Protein AF-A0A2M7RU56-F1 (afdb_monomer_lite)

Radius of gyration: 19.32 Å; chains: 1; bounding box: 40×43×47 Å

Structure (mmCIF, N/CA/C/O backbone):
data_AF-A0A2M7RU56-F1
#
_entry.id   AF-A0A2M7RU56-F1
#
loop_
_atom_site.group_PDB
_atom_site.id
_atom_site.type_symbol
_atom_site.label_atom_id
_atom_site.label_alt_id
_atom_site.label_comp_id
_atom_site.label_asym_id
_atom_site.label_entity_id
_atom_site.label_seq_id
_atom_site.pdbx_PDB_ins_code
_atom_site.Cartn_x
_atom_site.Cartn_y
_atom_site.Cartn_z
_atom_site.occupancy
_atom_site.B_iso_or_equiv
_atom_site.auth_seq_id
_atom_site.auth_comp_id
_atom_site.auth_asym_id
_atom_site.auth_atom_id
_atom_site.pdbx_PDB_model_num
ATOM 1 N N . MET A 1 1 ? 9.074 -13.055 -22.841 1.00 44.94 1 MET A N 1
ATOM 2 C CA . MET A 1 1 ? 8.765 -13.008 -21.398 1.00 44.94 1 MET A CA 1
ATOM 3 C C . MET A 1 1 ? 9.722 -12.004 -20.782 1.00 44.94 1 MET A C 1
ATOM 5 O O . MET A 1 1 ? 10.920 -12.218 -20.888 1.00 44.94 1 MET A O 1
ATOM 9 N N . GLN A 1 2 ? 9.215 -10.876 -20.283 1.00 55.62 2 GLN A N 1
ATOM 10 C CA . GLN A 1 2 ? 10.008 -9.917 -19.504 1.00 55.62 2 GLN A CA 1
ATOM 11 C C . GLN A 1 2 ? 10.143 -10.497 -18.093 1.00 55.62 2 GLN A C 1
ATOM 13 O O . GLN A 1 2 ? 9.129 -10.788 -17.461 1.00 55.62 2 GLN A O 1
ATOM 18 N N . ALA A 1 3 ? 11.370 -10.756 -17.646 1.00 59.53 3 ALA A N 1
ATOM 19 C CA . ALA A 1 3 ? 11.637 -11.256 -16.302 1.00 59.53 3 ALA A CA 1
ATOM 20 C C . ALA A 1 3 ? 12.031 -10.074 -15.414 1.00 59.53 3 ALA A C 1
ATOM 22 O O . ALA A 1 3 ? 12.935 -9.319 -15.758 1.00 59.53 3 ALA A O 1
ATOM 23 N N . ASN A 1 4 ? 11.358 -9.881 -14.283 1.00 69.38 4 ASN A N 1
ATOM 24 C CA . ASN A 1 4 ? 11.709 -8.802 -13.360 1.00 69.38 4 ASN A CA 1
ATOM 25 C C . ASN A 1 4 ? 13.055 -9.117 -12.695 1.00 69.38 4 ASN A C 1
ATOM 27 O O . ASN A 1 4 ? 13.206 -10.180 -12.096 1.00 69.38 4 ASN A O 1
ATOM 31 N N . LYS A 1 5 ? 14.029 -8.207 -12.812 1.00 84.06 5 LYS A N 1
ATOM 32 C CA . LYS A 1 5 ? 15.376 -8.378 -12.250 1.00 84.06 5 LYS A CA 1
ATOM 33 C C . LYS A 1 5 ? 15.412 -7.955 -10.789 1.00 84.06 5 LYS A C 1
ATOM 35 O O . LYS A 1 5 ? 15.902 -8.689 -9.939 1.00 84.06 5 LYS A O 1
ATOM 40 N N . TRP A 1 6 ? 14.885 -6.766 -10.508 1.00 87.44 6 TRP A N 1
ATOM 41 C CA . TRP A 1 6 ? 14.794 -6.221 -9.159 1.00 87.44 6 TRP A CA 1
ATOM 42 C C . TRP A 1 6 ? 13.640 -5.220 -9.046 1.00 87.44 6 TRP A C 1
ATOM 44 O O . TRP A 1 6 ? 13.242 -4.592 -10.027 1.00 87.44 6 TRP A O 1
ATOM 54 N N . LEU A 1 7 ? 13.113 -5.072 -7.832 1.00 89.69 7 LEU A N 1
ATOM 55 C CA . LEU A 1 7 ? 12.090 -4.100 -7.455 1.00 89.69 7 LEU A CA 1
ATOM 56 C C . LEU A 1 7 ? 12.510 -3.485 -6.120 1.00 89.69 7 LEU A C 1
ATOM 58 O O . LEU A 1 7 ? 12.740 -4.213 -5.158 1.00 89.69 7 LEU A O 1
ATOM 62 N N . ASN A 1 8 ? 12.599 -2.161 -6.065 1.00 91.81 8 ASN A N 1
ATOM 63 C CA . ASN A 1 8 ? 12.857 -1.417 -4.839 1.00 91.81 8 ASN A CA 1
ATOM 64 C C . ASN A 1 8 ? 11.657 -0.526 -4.542 1.00 91.81 8 ASN A C 1
ATOM 66 O O . ASN A 1 8 ? 11.224 0.236 -5.405 1.00 91.81 8 ASN A O 1
ATOM 70 N N . THR A 1 9 ? 11.137 -0.612 -3.321 1.00 93.12 9 THR A N 1
ATOM 71 C CA . THR A 1 9 ? 9.996 0.188 -2.869 1.00 93.12 9 THR A CA 1
ATOM 72 C C . THR A 1 9 ? 10.252 0.740 -1.478 1.00 93.12 9 THR A C 1
ATOM 74 O O . THR A 1 9 ? 10.726 0.015 -0.604 1.00 93.12 9 THR A O 1
ATOM 77 N N . LEU A 1 10 ? 9.874 1.991 -1.259 1.00 94.38 10 LEU A N 1
ATOM 78 C CA . LEU A 1 10 ? 9.843 2.652 0.034 1.00 94.38 10 LEU A CA 1
ATOM 79 C C . LEU A 1 10 ? 8.395 3.045 0.329 1.00 94.38 10 LEU A C 1
ATOM 81 O O . LEU A 1 10 ? 7.773 3.728 -0.478 1.00 94.38 10 LEU A O 1
ATOM 85 N N . ASN A 1 11 ? 7.877 2.623 1.480 1.00 94.19 11 ASN A N 1
ATOM 86 C CA . ASN A 1 11 ? 6.541 2.988 1.946 1.00 94.19 11 ASN A CA 1
ATOM 87 C C . ASN A 1 11 ? 6.696 3.665 3.307 1.00 94.19 11 ASN A C 1
ATOM 89 O O . ASN A 1 11 ? 7.337 3.113 4.204 1.00 94.19 11 ASN A O 1
ATOM 93 N N . VAL A 1 12 ? 6.144 4.865 3.445 1.00 95.50 12 VAL A N 1
ATOM 94 C CA . VAL A 1 12 ? 6.185 5.658 4.674 1.00 95.50 12 VAL A CA 1
ATOM 95 C C . VAL A 1 12 ? 4.763 6.043 5.037 1.00 95.50 12 VAL A C 1
ATOM 97 O O . VAL A 1 12 ? 4.042 6.602 4.218 1.00 95.50 12 VAL A O 1
ATOM 100 N N . GLU A 1 13 ? 4.370 5.786 6.279 1.00 94.19 13 GLU A N 1
ATOM 101 C CA . GLU A 1 13 ? 3.058 6.155 6.801 1.00 94.19 13 GLU A CA 1
ATOM 102 C C . GLU A 1 13 ? 3.215 6.816 8.172 1.00 94.19 13 GLU A C 1
ATOM 104 O O . GLU A 1 13 ? 3.975 6.344 9.019 1.00 94.19 13 GLU A O 1
ATOM 109 N N . SER A 1 14 ? 2.503 7.921 8.395 1.00 94.31 14 SER A N 1
ATOM 110 C CA . SER A 1 14 ? 2.499 8.645 9.664 1.00 94.31 14 SER A CA 1
ATOM 111 C C . SER A 1 14 ? 1.081 9.008 10.087 1.00 94.31 14 SER A C 1
ATOM 113 O O . SER A 1 14 ? 0.263 9.429 9.271 1.00 94.31 14 SER A O 1
ATOM 115 N N . ASN A 1 15 ? 0.784 8.883 11.379 1.00 92.94 15 ASN A N 1
ATOM 116 C CA . ASN A 1 15 ? -0.499 9.311 11.932 1.00 92.94 15 ASN A CA 1
ATOM 117 C C . ASN A 1 15 ? -0.498 10.836 12.073 1.00 92.94 15 ASN A C 1
ATOM 119 O O . ASN A 1 15 ? 0.388 11.390 12.717 1.00 92.94 15 ASN A O 1
ATOM 123 N N . LEU A 1 16 ? -1.488 11.509 11.485 1.00 83.12 16 LEU A N 1
ATOM 124 C CA . LEU A 1 16 ? -1.550 12.973 11.493 1.00 83.12 16 LEU A CA 1
ATOM 125 C C . LEU A 1 16 ? -1.974 13.505 12.866 1.00 83.12 16 LEU A C 1
ATOM 127 O O . LEU A 1 16 ? -1.219 14.202 13.535 1.00 83.12 16 LEU A O 1
ATOM 131 N N . PHE A 1 17 ? -3.194 13.160 13.283 1.00 79.81 17 PHE A N 1
ATOM 132 C CA . PHE A 1 17 ? -3.804 13.679 14.515 1.00 79.81 17 PHE A CA 1
ATOM 133 C C . PHE A 1 17 ? -4.396 12.578 15.401 1.00 79.81 17 PHE A C 1
ATOM 135 O O . PHE A 1 17 ? -4.425 12.705 16.621 1.00 79.81 17 PHE A O 1
ATOM 142 N N . SER A 1 18 ? -4.874 11.485 14.805 1.00 84.38 18 SER A N 1
ATOM 143 C CA . SER A 1 18 ? -5.507 10.364 15.501 1.00 84.38 18 SER A CA 1
ATOM 144 C C . SER A 1 18 ? -5.092 9.055 14.844 1.00 84.38 18 SER A C 1
ATOM 146 O O . SER A 1 18 ? -4.725 9.044 13.672 1.00 84.38 18 SER A O 1
ATOM 148 N N . LYS A 1 19 ? -5.234 7.933 15.559 1.00 86.44 19 LYS A N 1
ATOM 149 C CA . LYS A 1 19 ? -5.051 6.585 14.992 1.00 86.44 19 LYS A CA 1
ATOM 150 C C . LYS A 1 19 ? -6.017 6.269 13.842 1.00 86.44 19 LYS A C 1
ATOM 152 O O . LYS A 1 19 ? -5.843 5.258 13.182 1.00 86.44 19 LYS A O 1
ATOM 157 N N . HIS A 1 20 ? -7.025 7.110 13.622 1.00 91.06 20 HIS A N 1
ATOM 158 C CA . HIS A 1 20 ? -8.007 6.960 12.552 1.00 91.06 20 HIS A CA 1
ATOM 159 C C . HIS A 1 20 ? -7.593 7.658 11.253 1.00 91.06 20 HIS A C 1
ATOM 161 O O . HIS A 1 20 ? -8.169 7.355 10.217 1.00 91.06 20 HIS A O 1
ATOM 167 N N . LEU A 1 21 ? -6.636 8.594 11.284 1.00 93.19 21 LEU A N 1
ATOM 168 C CA . LEU A 1 21 ? -6.237 9.362 10.104 1.00 93.19 21 LEU A CA 1
ATOM 169 C C . LEU A 1 21 ? -4.716 9.406 9.968 1.00 93.19 21 LEU A C 1
ATOM 171 O O . LEU A 1 21 ? -4.017 9.979 10.811 1.00 93.19 21 LEU A O 1
ATOM 175 N N . SER A 1 22 ? -4.229 8.872 8.856 1.00 94.69 22 SER A N 1
ATOM 176 C CA . SER A 1 22 ? -2.806 8.776 8.550 1.00 94.69 22 SER A CA 1
ATOM 177 C C . SER A 1 22 ? -2.513 9.388 7.182 1.00 94.69 22 SER A C 1
ATOM 179 O O . SER A 1 22 ? -3.373 9.435 6.307 1.00 94.69 22 SER A O 1
ATOM 181 N N . LEU A 1 23 ? -1.299 9.888 7.004 1.00 95.25 23 LEU A N 1
ATOM 182 C CA . LEU A 1 23 ? -0.743 10.285 5.718 1.00 95.25 23 LEU A CA 1
ATOM 183 C C . LEU A 1 23 ? 0.223 9.190 5.274 1.00 95.25 23 LEU A C 1
ATOM 185 O O . LEU A 1 23 ? 1.039 8.743 6.080 1.00 95.25 23 LEU A O 1
ATOM 189 N N . TYR A 1 24 ? 0.152 8.790 4.009 1.00 95.19 24 TYR A N 1
ATOM 190 C CA . TYR A 1 24 ? 1.044 7.789 3.441 1.00 95.19 24 TYR A CA 1
ATOM 191 C C . TYR A 1 24 ? 1.726 8.307 2.173 1.00 95.19 24 TYR A C 1
ATOM 193 O O . TYR A 1 24 ? 1.173 9.121 1.425 1.00 95.19 24 TYR A O 1
ATOM 201 N N . ALA A 1 25 ? 2.937 7.817 1.941 1.00 94.81 25 ALA A N 1
ATOM 202 C CA . ALA A 1 25 ? 3.726 8.060 0.752 1.00 94.81 25 ALA A CA 1
ATOM 203 C C . ALA A 1 25 ? 4.465 6.776 0.360 1.00 94.81 25 ALA A C 1
ATOM 205 O O . ALA A 1 25 ? 5.304 6.270 1.108 1.00 94.81 25 ALA A O 1
ATOM 206 N N . ASP A 1 26 ? 4.171 6.299 -0.842 1.00 93.31 26 ASP A N 1
ATOM 207 C CA . ASP A 1 26 ? 4.754 5.113 -1.447 1.00 93.31 26 ASP A CA 1
ATOM 208 C C . ASP A 1 26 ? 5.563 5.537 -2.667 1.00 93.31 26 ASP A C 1
ATOM 210 O O . ASP A 1 26 ? 5.142 6.379 -3.466 1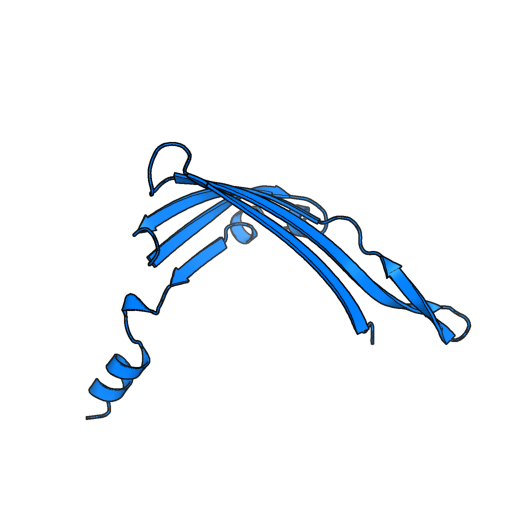.00 93.31 26 ASP A O 1
ATOM 214 N N . VAL A 1 27 ? 6.731 4.938 -2.828 1.00 93.38 27 VAL A N 1
ATOM 215 C CA . VAL A 1 27 ? 7.662 5.238 -3.905 1.00 93.38 27 VAL A CA 1
ATOM 216 C C . VAL A 1 27 ? 8.336 3.947 -4.350 1.00 93.38 27 VAL A C 1
ATOM 218 O O . VAL A 1 27 ? 8.739 3.141 -3.517 1.00 93.38 27 VAL A O 1
ATOM 221 N N . GLY A 1 28 ? 8.485 3.733 -5.655 1.00 91.50 28 GLY A N 1
ATOM 222 C CA . GLY A 1 28 ? 9.031 2.499 -6.196 1.00 91.50 28 GLY A CA 1
ATOM 223 C C . GLY A 1 28 ? 9.723 2.650 -7.543 1.00 91.50 28 GLY A C 1
ATOM 224 O O . GLY A 1 28 ? 9.394 3.505 -8.361 1.00 91.50 28 GLY A O 1
ATOM 225 N N . MET A 1 29 ? 10.689 1.769 -7.775 1.00 90.12 29 MET A N 1
ATOM 226 C CA . MET A 1 29 ? 11.395 1.609 -9.040 1.00 90.12 29 MET A CA 1
ATOM 227 C C . MET A 1 29 ? 11.636 0.124 -9.299 1.00 90.12 29 MET A C 1
ATOM 229 O O . MET A 1 29 ? 11.962 -0.634 -8.384 1.00 90.12 29 MET A O 1
ATOM 233 N N . ALA A 1 30 ? 11.492 -0.294 -10.549 1.00 88.19 30 ALA A N 1
ATOM 234 C CA . ALA A 1 30 ? 11.689 -1.678 -10.958 1.00 88.19 30 ALA A CA 1
ATOM 235 C C . ALA A 1 30 ? 12.627 -1.742 -12.159 1.00 88.19 30 ALA A C 1
ATOM 237 O O . ALA A 1 30 ? 12.608 -0.848 -12.999 1.00 88.19 30 ALA A O 1
ATOM 238 N N . ALA A 1 31 ? 13.402 -2.813 -12.278 1.00 85.25 31 ALA A N 1
ATOM 239 C CA . ALA A 1 31 ? 14.081 -3.151 -13.519 1.00 85.25 31 ALA A CA 1
ATOM 240 C C . ALA A 1 31 ? 13.582 -4.487 -14.046 1.00 85.25 31 ALA A C 1
ATOM 242 O O . ALA A 1 31 ? 13.402 -5.458 -13.304 1.00 85.25 31 ALA A O 1
ATOM 243 N N . THR A 1 32 ? 13.398 -4.537 -15.356 1.00 82.50 32 THR A N 1
ATOM 244 C CA . THR A 1 32 ? 12.983 -5.728 -16.076 1.00 82.50 32 THR A CA 1
ATOM 245 C C . THR A 1 32 ? 14.037 -6.109 -17.104 1.00 82.50 32 THR A C 1
ATOM 247 O O . THR A 1 32 ? 14.706 -5.253 -17.684 1.00 82.50 32 THR A O 1
ATOM 250 N N . ILE A 1 33 ? 14.203 -7.407 -17.320 1.00 81.31 33 ILE A N 1
ATOM 251 C CA . ILE A 1 33 ? 15.066 -7.951 -18.358 1.00 81.31 33 ILE A CA 1
ATOM 252 C C . ILE A 1 33 ? 14.273 -7.904 -19.657 1.00 81.31 33 ILE A C 1
ATOM 254 O O . ILE A 1 33 ? 13.244 -8.571 -19.811 1.00 81.31 33 ILE A O 1
ATOM 258 N N . SER A 1 34 ? 14.755 -7.095 -20.592 1.00 76.00 34 SER A N 1
ATOM 259 C CA . SER A 1 34 ? 14.252 -7.026 -21.960 1.00 76.00 34 SER A CA 1
ATOM 260 C C . SER A 1 34 ? 15.262 -7.670 -22.907 1.00 76.00 34 SER A C 1
ATOM 262 O O . SER A 1 34 ? 16.437 -7.791 -22.581 1.00 76.00 34 SER A O 1
ATOM 264 N N . ARG A 1 35 ? 14.812 -8.116 -24.082 1.00 77.19 35 ARG A N 1
ATOM 265 C CA . ARG A 1 35 ? 15.718 -8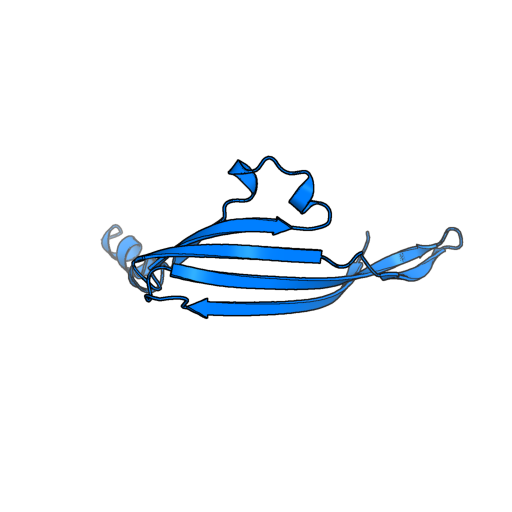.551 -25.152 1.00 77.19 35 ARG A CA 1
ATOM 266 C C . ARG A 1 35 ? 15.811 -7.445 -26.187 1.00 77.19 35 ARG A C 1
ATOM 268 O O . ARG A 1 35 ? 14.775 -6.936 -26.611 1.00 77.19 35 ARG A O 1
ATOM 275 N N . ASP A 1 36 ? 17.027 -7.081 -26.563 1.00 76.69 36 ASP A N 1
ATOM 276 C CA . ASP A 1 36 ? 17.262 -6.155 -27.669 1.00 76.69 36 ASP A CA 1
ATOM 277 C C . ASP A 1 36 ? 16.978 -6.836 -29.026 1.00 76.69 36 ASP A C 1
ATOM 279 O O . ASP A 1 36 ? 16.829 -8.060 -29.099 1.00 76.69 36 ASP A O 1
ATOM 283 N N . PHE A 1 37 ? 16.937 -6.069 -30.120 1.00 76.56 37 PHE A N 1
ATOM 284 C CA . PHE A 1 37 ? 16.739 -6.558 -31.493 1.00 76.56 37 PHE A CA 1
ATOM 285 C C . PHE A 1 37 ? 17.759 -7.633 -31.911 1.00 76.56 37 PHE A C 1
ATOM 287 O O . PHE A 1 37 ? 17.467 -8.458 -32.773 1.00 76.56 37 PHE A O 1
ATOM 294 N N . LEU A 1 38 ? 18.935 -7.652 -31.275 1.00 80.25 38 LEU A N 1
ATOM 295 C CA . LEU A 1 38 ? 20.003 -8.638 -31.477 1.00 80.25 38 LEU A CA 1
ATOM 296 C C . LEU A 1 38 ? 19.890 -9.875 -30.564 1.00 80.25 38 LEU A C 1
ATOM 298 O O . LEU A 1 38 ? 20.756 -10.743 -30.595 1.00 80.25 38 LEU A O 1
ATOM 302 N N . GLY A 1 39 ? 18.845 -9.968 -29.737 1.00 77.31 39 GLY A N 1
ATOM 303 C CA . GLY A 1 39 ? 18.597 -11.099 -28.838 1.00 77.31 39 GLY A CA 1
ATOM 304 C C . GLY A 1 39 ? 19.366 -11.068 -27.512 1.00 77.31 39 GLY A C 1
ATOM 305 O O . GLY A 1 39 ? 19.177 -11.970 -26.697 1.00 77.31 39 GLY A O 1
ATOM 306 N N . ASN A 1 40 ? 20.182 -10.038 -27.269 1.00 79.75 40 ASN A N 1
ATOM 307 C CA . ASN A 1 40 ? 20.916 -9.853 -26.015 1.00 79.75 40 ASN A CA 1
ATOM 308 C C . ASN A 1 40 ? 19.981 -9.408 -24.883 1.00 79.75 40 ASN A C 1
ATOM 310 O O . ASN A 1 40 ? 19.078 -8.597 -25.102 1.00 79.75 40 ASN A O 1
ATOM 314 N N . GLU A 1 41 ? 20.219 -9.909 -23.672 1.00 77.81 41 GLU A N 1
ATOM 315 C CA . GLU A 1 41 ? 19.511 -9.456 -22.474 1.00 77.81 41 GLU A CA 1
ATOM 316 C C . GLU A 1 41 ? 20.017 -8.075 -22.057 1.00 77.81 41 GLU A C 1
ATOM 318 O O . GLU A 1 41 ? 21.207 -7.872 -21.821 1.00 77.81 41 GLU A O 1
ATOM 323 N N . VAL A 1 42 ? 19.097 -7.119 -21.984 1.00 80.06 42 VAL A N 1
ATOM 324 C CA . VAL A 1 42 ? 19.354 -5.739 -21.585 1.00 80.06 42 VAL A CA 1
ATOM 325 C C . VAL A 1 42 ? 18.465 -5.370 -20.407 1.00 80.06 42 VAL A C 1
ATOM 327 O O . VAL A 1 42 ? 17.269 -5.676 -20.370 1.00 80.06 42 VAL A O 1
ATOM 330 N N . ASP A 1 43 ? 19.063 -4.692 -19.435 1.00 77.62 43 ASP A N 1
ATOM 331 C CA . ASP A 1 43 ? 18.342 -4.180 -18.280 1.00 77.62 43 ASP A CA 1
ATOM 332 C C . ASP A 1 43 ? 17.541 -2.944 -18.694 1.00 77.62 43 ASP A C 1
ATOM 334 O O . ASP A 1 43 ? 18.105 -1.919 -19.081 1.00 77.62 43 ASP A O 1
ATOM 338 N N . LYS A 1 44 ? 16.216 -3.022 -18.587 1.00 79.81 44 LYS A N 1
ATOM 339 C CA . LYS A 1 44 ? 15.322 -1.883 -18.778 1.00 79.81 44 LYS A CA 1
ATOM 340 C C . LYS A 1 44 ? 14.815 -1.417 -17.419 1.00 79.81 44 LYS A C 1
ATOM 342 O O . LYS A 1 44 ? 14.091 -2.142 -16.738 1.00 79.81 44 LYS A O 1
ATOM 347 N N . ILE A 1 45 ? 15.196 -0.205 -17.028 1.00 80.19 45 ILE A N 1
ATOM 348 C CA . ILE A 1 45 ? 14.708 0.436 -15.804 1.00 80.19 45 ILE A CA 1
ATOM 349 C C . ILE A 1 45 ? 13.328 1.038 -16.101 1.00 80.19 45 ILE A C 1
ATOM 351 O O . ILE A 1 45 ? 13.149 1.725 -17.105 1.00 80.19 45 ILE A O 1
ATOM 355 N N . SER A 1 46 ? 12.349 0.727 -15.257 1.00 79.56 46 SER A N 1
ATOM 356 C CA . SER A 1 46 ? 11.010 1.317 -15.275 1.00 79.56 46 SER A CA 1
ATOM 357 C C . SER A 1 46 ? 11.057 2.758 -14.785 1.00 79.56 46 SER A C 1
ATOM 359 O O . SER A 1 46 ? 11.858 3.098 -13.911 1.00 79.56 46 SER A O 1
ATOM 361 N N . ASP A 1 47 ? 10.123 3.571 -15.272 1.00 82.19 47 ASP A N 1
ATOM 362 C CA . ASP A 1 47 ? 9.875 4.893 -14.712 1.00 82.19 47 ASP A CA 1
ATOM 363 C C . ASP A 1 47 ? 9.555 4.805 -13.217 1.00 82.19 47 ASP A C 1
ATOM 365 O O . ASP A 1 47 ? 9.003 3.816 -12.719 1.00 82.19 47 ASP A O 1
ATOM 369 N N . PHE A 1 48 ? 9.919 5.868 -12.506 1.00 86.19 48 PHE A N 1
ATOM 370 C CA . PHE A 1 48 ? 9.710 5.985 -11.074 1.00 86.19 48 PHE A CA 1
ATOM 371 C C . PHE A 1 48 ? 8.215 6.102 -10.751 1.00 86.19 48 PHE A C 1
ATOM 373 O O . PHE A 1 48 ? 7.525 7.032 -11.188 1.00 86.19 48 PHE A O 1
ATOM 380 N N . ALA A 1 49 ? 7.717 5.162 -9.955 1.00 89.75 49 ALA A N 1
ATOM 381 C CA . ALA A 1 49 ? 6.346 5.140 -9.480 1.00 89.75 49 ALA A CA 1
ATOM 382 C C . ALA A 1 49 ? 6.264 5.813 -8.106 1.00 89.75 49 ALA A C 1
ATOM 384 O O . ALA A 1 49 ? 7.059 5.516 -7.219 1.00 89.75 49 ALA A O 1
ATOM 385 N N . TYR A 1 50 ? 5.297 6.699 -7.902 1.00 91.50 50 TYR A N 1
ATOM 386 C CA . TYR A 1 50 ? 4.977 7.236 -6.584 1.00 91.50 50 TYR A CA 1
ATOM 387 C C . TYR A 1 50 ? 3.468 7.306 -6.376 1.00 91.50 50 TYR A C 1
ATOM 389 O O . TYR A 1 50 ? 2.693 7.399 -7.330 1.00 91.50 50 TYR A O 1
ATOM 397 N N . ASN A 1 51 ? 3.058 7.278 -5.115 1.00 92.94 51 ASN A N 1
ATOM 398 C CA . ASN A 1 51 ? 1.680 7.418 -4.679 1.00 92.94 51 ASN A CA 1
ATOM 399 C C . ASN A 1 51 ? 1.658 8.093 -3.308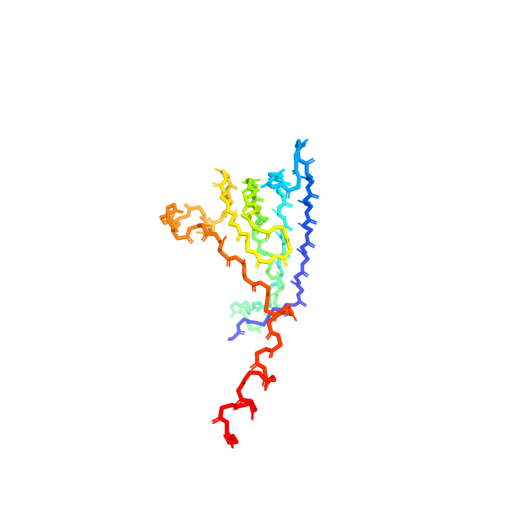 1.00 92.94 51 ASN A C 1
ATOM 401 O O . ASN A 1 51 ? 2.323 7.641 -2.387 1.00 92.94 51 ASN A O 1
ATOM 405 N N . VAL A 1 52 ? 0.896 9.167 -3.159 1.00 94.56 52 VAL A N 1
ATOM 406 C CA . VAL A 1 52 ? 0.774 9.904 -1.897 1.00 94.56 52 VAL A CA 1
ATOM 407 C C . VAL A 1 52 ? -0.696 10.131 -1.617 1.00 94.56 52 VAL A C 1
ATOM 409 O O . VAL A 1 52 ? -1.456 10.509 -2.514 1.00 94.56 52 VAL A O 1
ATOM 412 N N . GLY A 1 53 ? -1.106 9.932 -0.371 1.00 94.94 53 GLY A N 1
ATOM 413 C CA . GLY A 1 53 ? -2.499 10.087 0.009 1.00 94.94 53 GLY A CA 1
ATOM 414 C C . GLY A 1 53 ? -2.736 10.019 1.504 1.00 94.94 53 GLY A C 1
ATOM 415 O O . GLY A 1 53 ? -1.810 10.061 2.311 1.00 94.94 53 GLY A O 1
ATOM 416 N N . ILE A 1 54 ? -4.009 9.916 1.861 1.00 95.19 54 ILE A N 1
ATOM 417 C CA . ILE A 1 54 ? -4.457 9.766 3.243 1.00 95.19 54 ILE A CA 1
ATOM 418 C C . ILE A 1 54 ? -5.069 8.386 3.449 1.00 95.19 54 ILE A C 1
ATOM 420 O O . ILE A 1 54 ? -5.686 7.829 2.544 1.00 95.19 54 ILE A O 1
ATOM 424 N N . ALA A 1 55 ? -4.929 7.846 4.649 1.00 95.00 55 ALA A N 1
ATOM 425 C CA . ALA A 1 55 ? -5.574 6.617 5.071 1.00 95.00 55 ALA A CA 1
ATOM 426 C C . ALA A 1 55 ? -6.566 6.921 6.194 1.00 95.00 55 ALA A C 1
ATOM 428 O O . ALA A 1 55 ? -6.223 7.570 7.183 1.00 95.00 55 ALA A O 1
ATOM 429 N N . LEU A 1 56 ? -7.797 6.446 6.029 1.00 94.75 56 LEU A N 1
ATOM 430 C CA . LEU A 1 56 ? -8.839 6.456 7.042 1.00 94.75 56 LEU A CA 1
ATOM 431 C C . LEU A 1 56 ? -8.958 5.053 7.638 1.00 94.75 56 LEU A C 1
ATOM 433 O O . LEU A 1 56 ? -9.390 4.113 6.972 1.00 94.75 56 LEU A O 1
ATOM 437 N N . LYS A 1 57 ? -8.602 4.917 8.910 1.00 94.06 57 LYS A N 1
ATOM 438 C CA . LYS A 1 57 ? -8.690 3.665 9.661 1.00 94.06 57 LYS A CA 1
ATOM 439 C C . LYS A 1 57 ? -9.990 3.671 10.447 1.00 94.06 57 LYS A C 1
ATOM 441 O O . LYS A 1 57 ? -10.069 4.271 11.516 1.00 94.06 57 LYS A O 1
ATOM 446 N N . ILE A 1 58 ? -11.024 3.049 9.881 1.00 91.62 58 ILE A N 1
ATOM 447 C CA . ILE A 1 58 ? -12.356 2.962 10.499 1.00 91.62 58 ILE A CA 1
ATOM 448 C C . ILE A 1 58 ? -12.256 2.187 11.813 1.00 91.62 58 ILE A C 1
ATOM 450 O O . ILE A 1 58 ? -12.746 2.629 12.847 1.00 91.62 58 ILE A O 1
ATOM 454 N N . PHE A 1 59 ? -11.550 1.059 11.759 1.00 89.94 59 PHE A N 1
ATOM 455 C CA . PHE A 1 59 ? -11.120 0.298 12.919 1.00 89.94 59 PHE A CA 1
ATOM 456 C C . PHE A 1 59 ? -9.609 0.107 12.781 1.00 89.94 59 PHE A C 1
ATOM 458 O O . PHE A 1 59 ? -9.199 -0.652 11.896 1.00 89.94 59 PHE A O 1
ATOM 465 N N . PRO A 1 60 ? -8.786 0.811 13.582 1.00 85.19 60 PRO A N 1
ATOM 466 C CA . PRO A 1 60 ? -7.331 0.705 13.507 1.00 85.19 60 PRO A CA 1
ATOM 467 C C . PRO A 1 60 ? -6.871 -0.754 13.495 1.00 85.19 60 PRO A C 1
ATOM 469 O O . PRO A 1 60 ? -7.377 -1.559 14.277 1.00 85.19 60 PRO A O 1
ATOM 472 N N . ASP A 1 61 ? -5.956 -1.091 12.585 1.00 85.81 61 ASP A N 1
ATOM 473 C CA . ASP A 1 61 ? -5.394 -2.433 12.398 1.00 85.81 61 ASP A CA 1
ATOM 474 C C . ASP A 1 61 ? -6.390 -3.517 11.933 1.00 85.81 61 ASP A C 1
ATOM 476 O O . ASP A 1 61 ? -5.999 -4.681 11.807 1.00 85.81 61 ASP A O 1
ATOM 480 N N . PHE A 1 62 ? -7.654 -3.168 11.652 1.00 89.38 62 PHE A N 1
ATOM 481 C CA . PHE A 1 62 ? -8.691 -4.087 11.168 1.00 89.38 62 PHE A CA 1
ATOM 482 C C . PHE A 1 62 ? -9.248 -3.694 9.800 1.00 89.38 62 PHE A C 1
ATOM 484 O O . PHE A 1 62 ? -9.207 -4.507 8.877 1.00 89.38 62 PHE A O 1
ATOM 491 N N . PHE A 1 63 ? -9.770 -2.472 9.668 1.00 92.81 63 PHE A N 1
ATOM 492 C CA . PHE A 1 63 ? -10.393 -1.986 8.440 1.00 92.81 63 PHE A CA 1
ATOM 493 C C . PHE A 1 63 ? -9.909 -0.579 8.105 1.00 92.81 63 PHE A C 1
ATOM 495 O O . PHE A 1 63 ? -10.213 0.391 8.810 1.00 92.81 63 PHE A O 1
ATOM 502 N N . GLU A 1 64 ? -9.161 -0.487 7.010 1.00 94.56 64 GLU A N 1
ATOM 503 C CA . GLU A 1 64 ? -8.458 0.721 6.593 1.00 94.56 64 GLU A CA 1
ATOM 504 C C . GLU A 1 64 ? -8.754 1.030 5.124 1.00 94.56 64 GLU A C 1
ATOM 506 O O . GLU A 1 64 ? -8.802 0.137 4.275 1.00 94.56 64 GLU A O 1
ATOM 511 N N . ILE A 1 65 ? -8.976 2.308 4.826 1.00 95.56 65 ILE A N 1
ATOM 512 C CA . ILE A 1 65 ? -9.314 2.799 3.491 1.00 95.56 65 ILE A CA 1
ATOM 513 C C . ILE A 1 65 ? -8.296 3.864 3.098 1.00 95.56 65 ILE A C 1
ATOM 515 O O . ILE A 1 65 ? -8.176 4.891 3.761 1.00 95.56 65 ILE A O 1
ATOM 519 N N . TYR A 1 66 ? -7.575 3.631 2.009 1.00 94.94 66 TYR A N 1
ATOM 520 C CA . TYR A 1 66 ? -6.532 4.512 1.500 1.00 94.94 66 TYR A CA 1
ATOM 521 C C . TYR A 1 66 ? -7.059 5.302 0.301 1.00 94.94 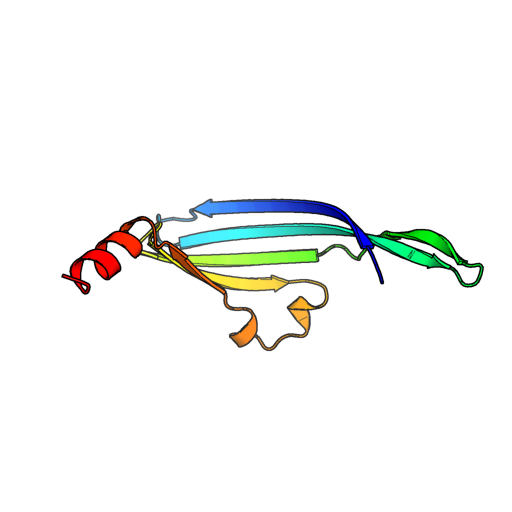66 TYR A C 1
ATOM 523 O O . TYR A 1 66 ? -7.482 4.727 -0.706 1.00 94.94 66 TYR A O 1
ATOM 531 N N . PHE A 1 67 ? -7.003 6.625 0.415 1.00 94.94 67 PHE A N 1
ATOM 532 C CA . PHE A 1 67 ? -7.420 7.583 -0.598 1.00 94.94 67 PHE A CA 1
ATOM 533 C C . PHE A 1 67 ? -6.185 8.260 -1.203 1.00 94.94 67 PHE A C 1
ATOM 535 O O . PHE A 1 67 ? -5.580 9.126 -0.556 1.00 94.94 67 PHE A O 1
ATOM 542 N N . PRO A 1 68 ? -5.800 7.904 -2.437 1.00 93.25 68 PRO A N 1
ATOM 543 C CA . PRO A 1 68 ? -4.694 8.561 -3.113 1.00 93.25 68 PRO A CA 1
ATOM 544 C C . PRO A 1 68 ? -5.068 9.990 -3.488 1.00 93.25 68 PRO A C 1
ATOM 546 O O . PRO A 1 68 ? -6.157 10.252 -3.995 1.00 93.25 68 PRO A O 1
ATOM 549 N N . ILE A 1 69 ? -4.146 10.915 -3.242 1.00 92.19 69 ILE A N 1
ATOM 550 C CA . ILE A 1 69 ? -4.248 12.320 -3.645 1.00 92.19 69 ILE A CA 1
ATOM 551 C C . ILE A 1 69 ? -3.499 12.518 -4.962 1.00 92.19 69 ILE A C 1
ATOM 553 O O . ILE A 1 69 ? -4.022 13.128 -5.891 1.00 92.19 69 ILE A O 1
ATOM 557 N N . THR A 1 70 ? -2.283 11.977 -5.061 1.00 89.31 70 THR A N 1
ATOM 558 C CA . THR A 1 70 ? -1.467 12.039 -6.276 1.00 89.31 70 THR A CA 1
ATOM 559 C C . THR A 1 70 ? -0.736 10.725 -6.509 1.00 89.31 70 THR A C 1
ATOM 561 O O . THR A 1 70 ? -0.331 10.050 -5.567 1.00 89.31 70 THR A O 1
ATOM 564 N N . SER A 1 71 ? -0.580 10.353 -7.776 1.00 88.94 71 SER A N 1
ATOM 565 C CA . SER A 1 71 ? 0.091 9.120 -8.192 1.00 88.94 71 SER A CA 1
ATOM 566 C C . SER A 1 71 ? 0.732 9.310 -9.564 1.00 88.94 71 SER A C 1
ATOM 568 O O . SER A 1 71 ? 0.244 10.119 -10.357 1.00 88.94 71 SER A O 1
ATOM 570 N N . SER A 1 72 ? 1.802 8.575 -9.858 1.00 87.81 72 SE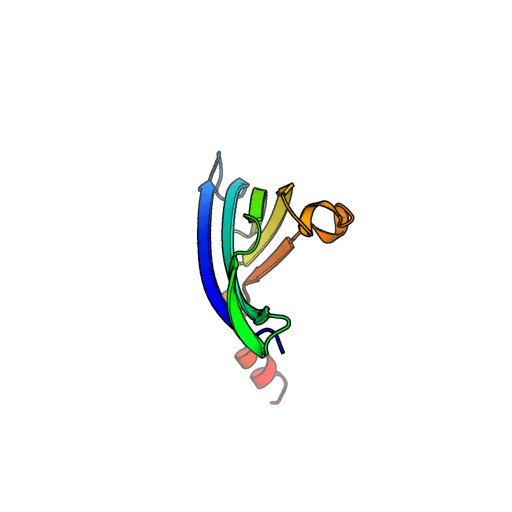R A N 1
ATOM 571 C CA . SER A 1 72 ? 2.469 8.606 -11.164 1.00 87.81 72 SER A CA 1
ATOM 572 C C . SER A 1 72 ? 2.223 7.354 -12.005 1.00 87.81 72 SER A C 1
ATOM 574 O O . SER A 1 72 ? 1.629 6.372 -11.557 1.00 87.81 72 SER A O 1
ATOM 576 N N . GLY A 1 73 ? 2.684 7.410 -13.258 1.00 81.06 73 GLY A N 1
ATOM 577 C CA . GLY A 1 73 ? 2.665 6.282 -14.184 1.00 81.06 73 GLY A CA 1
ATOM 578 C C . GLY A 1 73 ? 1.253 5.798 -14.513 1.00 81.06 73 GLY A C 1
ATOM 579 O O . GLY A 1 73 ? 0.325 6.592 -14.690 1.00 81.06 73 GLY A O 1
ATOM 580 N N . GLU A 1 74 ? 1.097 4.478 -14.583 1.00 69.00 74 GLU A N 1
ATOM 581 C CA . GLU A 1 74 ? -0.162 3.805 -14.926 1.00 69.00 74 GLU A CA 1
ATOM 582 C C . GLU A 1 74 ? -1.277 4.071 -13.903 1.00 69.00 74 GLU A C 1
ATOM 584 O O . GLU A 1 74 ? -2.444 4.187 -14.276 1.00 69.00 74 GLU A O 1
ATOM 589 N N . LEU A 1 75 ? -0.928 4.284 -12.628 1.00 71.12 75 LEU A N 1
ATOM 590 C CA . LEU A 1 75 ? -1.894 4.611 -11.573 1.00 71.12 75 LEU A CA 1
ATOM 591 C C . LEU A 1 75 ? -2.599 5.946 -11.823 1.00 71.12 75 LEU A C 1
ATOM 593 O O . LEU A 1 75 ? -3.729 6.150 -11.372 1.00 71.12 75 LEU A O 1
ATOM 597 N N . ASN A 1 76 ? -1.980 6.858 -12.578 1.00 80.50 76 ASN A N 1
ATOM 598 C CA . ASN A 1 76 ? -2.617 8.124 -12.902 1.00 80.50 76 ASN A CA 1
ATOM 599 C C . ASN A 1 76 ? -3.761 7.962 -13.923 1.00 80.50 76 ASN A C 1
ATOM 601 O O . ASN A 1 76 ? -4.735 8.711 -13.858 1.00 80.50 76 ASN A O 1
ATOM 605 N N . GLN A 1 77 ? -3.686 6.954 -14.799 1.00 82.06 77 GLN A N 1
ATOM 606 C CA . GLN A 1 77 ? -4.648 6.721 -15.887 1.00 82.06 77 GLN A CA 1
ATOM 607 C C . GLN A 1 77 ? -5.954 6.055 -15.426 1.00 82.06 77 GLN A C 1
ATOM 609 O O . GLN A 1 77 ? -6.952 6.078 -16.146 1.00 82.06 77 GLN A O 1
ATOM 614 N N . LEU A 1 78 ? -5.964 5.471 -14.226 1.00 84.56 78 LEU A N 1
ATOM 615 C CA . LEU A 1 78 ? -7.145 4.827 -13.654 1.00 84.56 78 LEU A CA 1
ATOM 616 C C . LEU A 1 78 ? -8.212 5.854 -13.250 1.00 84.56 78 LEU A C 1
ATOM 618 O O . LEU A 1 78 ? -7.904 6.994 -12.886 1.00 84.56 78 LEU A O 1
ATOM 622 N N . LYS A 1 79 ? -9.486 5.445 -13.247 1.00 88.75 79 LYS A N 1
ATOM 623 C CA . LYS A 1 79 ? -10.553 6.262 -12.653 1.00 88.75 79 LYS A CA 1
ATOM 624 C C . LYS A 1 79 ? -10.314 6.352 -11.152 1.00 88.75 79 LYS A C 1
ATOM 626 O O . LYS A 1 79 ? -9.903 5.380 -10.534 1.00 88.75 79 LYS A O 1
ATOM 631 N N . TYR A 1 80 ? -10.607 7.504 -10.551 1.00 85.75 80 TYR A N 1
ATOM 632 C CA . TYR A 1 80 ? -10.334 7.744 -9.128 1.00 85.75 80 TYR A CA 1
ATOM 633 C C . TYR A 1 80 ? -10.895 6.655 -8.198 1.00 85.75 80 TYR A C 1
ATOM 635 O O . TYR A 1 80 ? -10.222 6.240 -7.263 1.00 85.75 80 TYR A O 1
ATOM 643 N N . GLN A 1 81 ? -12.098 6.157 -8.495 1.00 88.12 81 GLN A N 1
ATOM 644 C CA . GLN A 1 81 ? -12.757 5.093 -7.729 1.00 88.12 81 GLN A CA 1
ATOM 645 C C . GLN A 1 81 ? -11.926 3.804 -7.680 1.00 88.12 81 GLN A C 1
ATOM 647 O O . GLN A 1 81 ? -11.870 3.160 -6.639 1.00 88.12 81 GLN A O 1
ATOM 652 N N . ASP A 1 82 ? -11.214 3.492 -8.764 1.00 88.88 82 ASP A N 1
ATOM 653 C CA . ASP A 1 82 ? -10.354 2.310 -8.873 1.00 88.88 82 ASP A CA 1
ATOM 654 C C . ASP A 1 82 ? -9.001 2.512 -8.172 1.00 88.88 82 ASP A C 1
ATOM 656 O O . ASP A 1 82 ? -8.244 1.562 -7.983 1.00 88.88 82 ASP A O 1
ATOM 660 N N . LYS A 1 83 ? -8.677 3.752 -7.778 1.00 90.00 83 LYS A N 1
ATOM 661 C CA . LYS A 1 83 ? -7.454 4.071 -7.029 1.00 90.00 83 LYS A CA 1
ATOM 662 C C . LYS A 1 83 ? -7.635 3.902 -5.514 1.00 90.00 83 LYS A C 1
ATOM 664 O O . LYS A 1 83 ? -6.640 3.834 -4.795 1.00 90.00 83 LYS A O 1
ATOM 669 N N . ILE A 1 84 ? -8.875 3.843 -5.018 1.00 92.25 84 ILE A N 1
ATOM 670 C CA . ILE A 1 84 ? -9.166 3.675 -3.587 1.00 92.25 84 ILE A CA 1
ATOM 671 C C . ILE A 1 84 ? -8.818 2.243 -3.173 1.00 92.25 84 ILE A C 1
ATOM 673 O O . ILE A 1 84 ? -9.319 1.279 -3.751 1.00 92.25 84 ILE A O 1
ATOM 677 N N . ARG A 1 85 ? -7.974 2.090 -2.147 1.00 92.56 85 ARG A N 1
ATOM 678 C CA . ARG A 1 85 ? -7.544 0.776 -1.646 1.00 92.56 85 ARG A CA 1
ATOM 679 C C . ARG A 1 85 ? -8.231 0.464 -0.320 1.00 92.56 85 ARG A C 1
ATOM 681 O O . ARG A 1 85 ? -8.134 1.233 0.630 1.00 92.56 85 ARG A O 1
ATOM 688 N N . PHE A 1 86 ? -8.867 -0.700 -0.255 1.00 94.69 86 PHE A N 1
ATOM 689 C CA . PHE A 1 86 ? -9.488 -1.237 0.954 1.00 94.69 86 PHE A CA 1
ATOM 690 C C . PHE A 1 86 ? -8.597 -2.335 1.534 1.00 94.69 86 PHE A C 1
ATOM 692 O O . PHE A 1 86 ? -8.244 -3.282 0.830 1.00 94.69 86 PHE A O 1
ATOM 699 N N . VAL A 1 87 ? -8.231 -2.212 2.808 1.00 92.94 87 VAL A N 1
ATOM 700 C CA . VAL A 1 87 ? -7.408 -3.185 3.529 1.00 92.94 87 VAL A CA 1
ATOM 701 C C . VAL A 1 87 ? -8.226 -3.766 4.672 1.00 92.94 87 VAL A C 1
ATOM 703 O O . VAL A 1 87 ? -8.740 -3.041 5.523 1.00 92.94 87 VAL A O 1
ATOM 706 N N . LEU A 1 88 ? -8.341 -5.093 4.676 1.00 91.62 88 LEU A N 1
ATOM 707 C CA . LEU A 1 88 ? -9.016 -5.854 5.718 1.00 91.62 88 LEU A CA 1
ATOM 708 C C . LEU A 1 88 ? -8.026 -6.829 6.355 1.00 91.62 88 LEU A C 1
ATOM 710 O O . LEU A 1 88 ? -7.505 -7.726 5.690 1.00 91.62 88 LEU A O 1
ATOM 714 N N . ASN A 1 89 ? -7.781 -6.673 7.653 1.00 88.69 89 ASN A N 1
ATOM 715 C CA . ASN A 1 89 ? -6.893 -7.544 8.409 1.00 88.69 89 ASN A CA 1
ATOM 716 C C . ASN A 1 89 ? -7.687 -8.648 9.120 1.00 88.69 89 ASN A C 1
ATOM 718 O O . ASN A 1 89 ? -8.343 -8.435 10.139 1.00 88.69 89 ASN A O 1
ATOM 722 N N . LEU A 1 90 ? -7.582 -9.867 8.592 1.00 85.38 90 LEU A N 1
ATOM 723 C CA . LEU A 1 90 ? -8.334 -11.024 9.080 1.00 85.38 90 LEU A CA 1
ATOM 724 C C . LEU A 1 90 ? -7.712 -11.708 10.307 1.00 85.38 90 LEU A C 1
ATOM 726 O O . LEU A 1 90 ? -8.313 -12.644 10.836 1.00 85.38 90 LEU A O 1
ATOM 730 N N . LYS A 1 91 ? -6.537 -11.271 10.790 1.00 78.38 91 LYS A N 1
ATOM 731 C CA . LYS A 1 91 ? -5.874 -11.908 11.947 1.00 78.38 91 LYS A CA 1
ATOM 732 C C . LYS A 1 91 ? -6.768 -11.945 13.186 1.00 78.38 91 LYS A C 1
ATOM 734 O O . LYS A 1 91 ? -6.737 -12.921 13.928 1.00 78.38 91 LYS A O 1
ATOM 739 N N . LEU A 1 92 ? -7.583 -10.912 13.382 1.00 66.88 92 LEU A N 1
ATOM 740 C CA . LEU A 1 92 ? -8.475 -10.785 14.536 1.00 66.88 92 LEU A CA 1
ATOM 741 C C . LEU A 1 92 ? -9.668 -11.750 14.492 1.00 66.88 92 LEU A C 1
ATOM 743 O O . LEU A 1 92 ? -10.245 -12.049 15.530 1.00 66.88 92 LEU A O 1
ATOM 747 N N . ILE A 1 93 ? -10.022 -12.256 13.308 1.00 70.44 93 ILE A N 1
ATOM 748 C CA . ILE A 1 93 ? -11.232 -13.060 13.100 1.00 70.44 93 ILE A CA 1
ATOM 749 C C . ILE A 1 93 ? -10.927 -14.567 13.111 1.00 70.44 93 ILE A C 1
ATOM 751 O O . ILE A 1 93 ? -11.850 -15.370 13.170 1.00 70.44 93 ILE A O 1
ATOM 755 N N . GLN A 1 94 ? -9.644 -14.962 13.056 1.00 75.75 94 GLN A N 1
ATOM 756 C CA . GLN A 1 94 ? -9.208 -16.363 12.935 1.00 75.75 94 GLN A CA 1
ATOM 757 C C . GLN A 1 94 ? -10.092 -17.153 11.945 1.00 75.75 94 GLN A C 1
ATOM 759 O O . GLN A 1 94 ? -10.779 -18.097 12.332 1.00 75.75 94 GLN A O 1
ATOM 764 N N . PRO A 1 95 ? -10.126 -16.778 10.655 1.00 71.12 95 PRO A N 1
ATOM 765 C CA . PRO A 1 95 ? -11.127 -17.279 9.708 1.00 71.12 95 PRO A CA 1
ATOM 766 C C . PRO A 1 95 ? -11.157 -18.814 9.605 1.00 71.12 95 PRO A C 1
ATOM 768 O O . PRO A 1 95 ? -12.225 -19.403 9.466 1.00 71.12 95 PRO A O 1
ATOM 771 N N . PHE A 1 96 ? -10.006 -19.473 9.758 1.00 78.62 96 PHE A N 1
ATOM 772 C CA . PHE A 1 96 ? -9.906 -20.934 9.764 1.00 78.62 96 PHE A CA 1
ATOM 773 C C . PHE A 1 96 ? -10.547 -21.592 10.999 1.00 78.62 96 PHE A C 1
ATOM 775 O O . PHE A 1 96 ? -11.082 -22.692 10.892 1.00 78.62 96 PHE A O 1
ATOM 782 N N . GLU A 1 97 ? -10.548 -20.924 12.157 1.00 76.81 97 GLU A N 1
ATOM 783 C CA . GLU A 1 97 ? -11.266 -21.398 13.347 1.00 76.81 97 GLU A CA 1
ATOM 784 C C . GLU A 1 97 ? -12.781 -21.304 13.169 1.00 76.81 97 GLU A C 1
ATOM 786 O O . GLU A 1 97 ? -13.505 -22.200 13.597 1.00 76.81 97 GLU A O 1
ATOM 791 N N . ILE A 1 98 ? -13.261 -20.242 12.517 1.00 71.81 98 ILE A N 1
ATOM 792 C CA . ILE A 1 98 ? -14.683 -20.079 12.209 1.00 71.81 98 ILE A CA 1
ATOM 793 C C . ILE A 1 98 ? -15.143 -21.182 11.259 1.00 71.81 98 ILE A C 1
ATOM 795 O O . ILE A 1 98 ? -16.122 -21.856 11.560 1.00 71.81 98 ILE A O 1
ATOM 799 N N . VAL A 1 99 ? -14.413 -21.419 10.163 1.00 77.00 99 VAL A N 1
ATOM 800 C CA . VAL A 1 99 ? -14.739 -22.493 9.208 1.00 77.00 99 VAL A CA 1
ATOM 801 C C . VAL A 1 99 ? -14.767 -23.856 9.904 1.00 77.00 99 VAL A C 1
ATOM 803 O O . VAL A 1 99 ? -15.724 -24.604 9.734 1.00 77.00 99 VAL A O 1
ATOM 806 N N . ARG A 1 100 ? -13.794 -24.145 10.778 1.00 76.44 100 ARG A N 1
ATOM 807 C CA . ARG A 1 100 ? -13.762 -25.396 11.554 1.00 76.44 100 ARG A CA 1
ATOM 808 C C . ARG A 1 100 ? -14.973 -25.574 12.478 1.00 76.44 100 ARG A C 1
ATOM 810 O O . ARG A 1 100 ? -15.371 -26.704 12.725 1.00 76.44 100 ARG A O 1
ATOM 817 N N . LYS A 1 101 ? -15.551 -24.489 13.004 1.00 72.44 101 LYS A N 1
ATOM 818 C CA . LYS A 1 101 ? -16.760 -24.537 13.849 1.00 72.44 101 LYS A CA 1
ATOM 819 C C . LYS A 1 101 ? -18.052 -24.764 13.063 1.00 72.44 101 LYS A C 1
ATOM 821 O O . LYS A 1 101 ? -19.031 -25.158 13.679 1.00 72.44 101 LYS A O 1
ATOM 826 N N . PHE A 1 102 ? -18.067 -24.498 11.756 1.00 72.62 102 PHE A N 1
ATOM 827 C CA . PHE A 1 102 ? -19.217 -24.775 10.887 1.00 72.62 102 PHE A CA 1
ATOM 828 C C . PHE A 1 102 ? -19.210 -26.197 10.311 1.00 72.62 102 PHE A C 1
ATOM 830 O O . PHE A 1 102 ? -20.263 -26.682 9.915 1.00 72.62 102 PHE A O 1
ATOM 837 N N . ASP A 1 103 ? -18.045 -26.848 10.281 1.00 62.75 103 ASP A N 1
ATOM 838 C CA . ASP A 1 103 ? -17.868 -28.242 9.842 1.00 62.75 103 ASP A CA 1
ATOM 839 C C . ASP A 1 103 ? -18.106 -29.272 10.975 1.00 62.75 103 ASP A C 1
ATOM 841 O O . ASP A 1 103 ? -17.806 -30.456 10.810 1.00 62.75 103 ASP A O 1
ATOM 845 N N . MET A 1 104 ? -18.617 -28.828 12.135 1.00 53.12 104 MET A N 1
ATOM 846 C CA . MET A 1 104 ? -18.973 -29.656 13.301 1.00 53.12 104 MET A CA 1
ATOM 847 C C . MET A 1 104 ? -20.472 -29.627 13.590 1.00 53.12 104 MET A C 1
ATOM 849 O O . MET A 1 104 ? -21.064 -28.526 13.521 1.00 53.12 104 MET A O 1
#

pLDDT: mean 84.55, std 10.18, range [44.94, 95.56]

Foldseek 3Di:
DWAWPDKDKDKDKAADDDLQK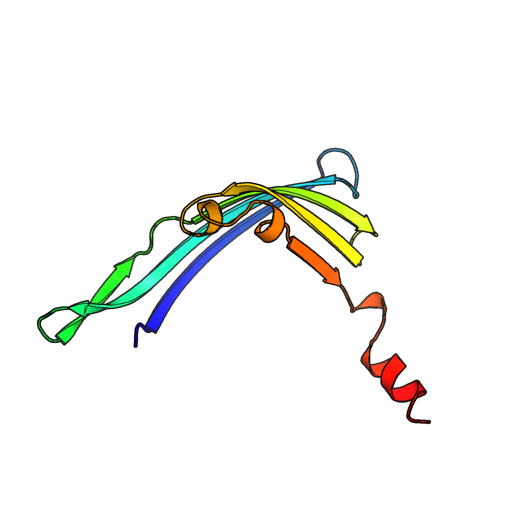IKIKIKIKTWIFDADPVRDTDIDIDPIKMWIFMKGCPPRPAWIKTQTPDIDDPLVVDDRVVNIDIDGDCPVVPVVVVVVVVVD

Secondary structure (DSSP, 8-state):
-PEEEEEEEEEEEEEEEETTEEEEEEEEEEEEEEE-TTS-EEEEEPPPEEEEEEEEEEETTTEEEEEEEEE-THHHHS-HHHH-EEEE-GGGG-HHHHHHHH--

Sequence (104 aa):
MQANKWLNTLNVESNLFSKHLSLYADVGMAATISRDFLGNEVDKISDFAYNVGIALKIFPDFFEIYFPITSSGELNQLKYQDKIRFVLNLKLIQPFEIVRKFDM